Protein AF-A0A931DA90-F1 (afdb_monomer_lite)

Organism: NCBI:txid58110

Foldseek 3Di:
DDPDPFDPWDWDWDPPDDPPQQIKIWTWGADPVGIWIWIDGRVDDPPDDIDIGDPVRVVVVVVCVVVCVPPDDPPPDDDPPPPPPDDPPDDDDDDD

Secondary structure (DSSP, 8-state):
-----PPPP--EE-S---SSS--EEEEEEEETTEEEEEEEETTS-TTS--EEE-HHHHHHHHHHHHTTTTPPPP-PPSPPP-PPP-----------

Radius of gyration: 27.92 Å; chains: 1; bounding box: 31×30×109 Å

InterPro domains:
  IPR007278 Domain of unknown function DUF397 [PF04149] (9-66)

Sequence (96 aa):
MRPDRPTPLRWRRSGYCQTNNGCVEVARSEGPGGPSAALRDGTLPESGAVLSLTPAGWRSFLTAVRAGAFDRPPQAGPPPASSPASSPSGRAATRP

Structure (mmCIF, N/CA/C/O backbone):
data_AF-A0A931DA90-F1
#
_entry.id   AF-A0A931DA90-F1
#
loop_
_atom_site.group_PDB
_atom_site.id
_atom_site.type_symbol
_atom_site.label_atom_id
_atom_site.label_alt_id
_atom_site.label_comp_id
_atom_site.label_asym_id
_atom_site.label_entity_id
_atom_site.label_seq_id
_atom_site.pdbx_PDB_ins_code
_atom_site.Cartn_x
_atom_site.Cartn_y
_atom_site.Cartn_z
_atom_site.occupancy
_atom_site.B_iso_or_equiv
_atom_site.auth_seq_id
_atom_site.auth_comp_id
_atom_site.auth_asym_id
_atom_site.auth_atom_id
_atom_site.pdbx_PDB_model_num
ATOM 1 N N . MET A 1 1 ? -4.724 21.356 24.781 1.00 36.59 1 MET A N 1
ATOM 2 C CA . MET A 1 1 ? -4.750 19.901 24.520 1.00 36.59 1 MET A CA 1
ATOM 3 C C . MET A 1 1 ? -4.475 19.708 23.034 1.00 36.59 1 MET A C 1
ATOM 5 O O . MET A 1 1 ? -5.282 20.165 22.240 1.00 36.59 1 MET A O 1
ATOM 9 N N . ARG A 1 2 ? -3.294 19.212 22.637 1.00 50.16 2 ARG A N 1
ATOM 10 C CA . ARG A 1 2 ? -2.956 19.004 21.214 1.00 50.16 2 ARG A CA 1
ATOM 11 C C . ARG A 1 2 ? -3.341 17.569 20.833 1.00 50.16 2 ARG A C 1
ATOM 13 O O . ARG A 1 2 ? -2.756 16.668 21.432 1.00 50.16 2 ARG A O 1
ATOM 20 N N . PRO A 1 3 ? -4.311 17.342 19.931 1.00 53.06 3 PRO A N 1
ATOM 21 C CA . PRO A 1 3 ? -4.614 15.997 19.474 1.00 53.06 3 PRO A CA 1
ATOM 22 C C . PRO A 1 3 ? -3.521 15.530 18.505 1.00 53.06 3 PRO A C 1
ATOM 24 O O . PRO A 1 3 ? -2.913 16.337 17.804 1.00 53.06 3 PRO A O 1
ATOM 27 N N . ASP A 1 4 ? -3.282 14.224 18.530 1.00 54.50 4 ASP A N 1
ATOM 28 C CA . ASP A 1 4 ? -2.460 13.452 17.602 1.00 54.50 4 ASP A CA 1
ATOM 29 C C . ASP A 1 4 ? -0.978 13.815 17.493 1.00 54.50 4 ASP A C 1
ATOM 31 O O . ASP A 1 4 ? -0.510 14.503 16.587 1.00 54.50 4 ASP A O 1
ATOM 35 N N . ARG A 1 5 ? -0.189 13.209 18.387 1.00 56.69 5 ARG A N 1
ATOM 36 C CA . ARG A 1 5 ? 1.161 12.795 18.006 1.00 56.69 5 ARG A CA 1
ATOM 37 C C . ARG A 1 5 ? 0.993 11.484 17.225 1.00 56.69 5 ARG A C 1
ATOM 39 O O . ARG A 1 5 ? 0.600 10.498 17.853 1.00 56.69 5 ARG A O 1
ATOM 46 N N . PRO A 1 6 ? 1.257 11.444 15.906 1.00 60.97 6 PRO A N 1
ATOM 47 C CA . PRO A 1 6 ? 1.090 10.220 15.143 1.00 60.97 6 PRO A CA 1
ATOM 48 C C . PRO A 1 6 ? 1.984 9.148 15.754 1.00 60.97 6 PRO A C 1
ATOM 50 O O . PRO A 1 6 ? 3.179 9.368 15.976 1.00 60.97 6 PRO A O 1
ATOM 53 N N . THR A 1 7 ? 1.405 7.996 16.080 1.00 66.12 7 THR A N 1
ATOM 54 C CA . THR A 1 7 ? 2.203 6.854 16.519 1.00 66.12 7 THR A CA 1
ATOM 55 C C . THR A 1 7 ? 3.134 6.477 15.363 1.00 66.12 7 THR A C 1
ATOM 57 O O . THR A 1 7 ? 2.662 6.392 14.226 1.00 66.12 7 THR A O 1
ATOM 60 N N . PRO A 1 8 ? 4.445 6.283 15.597 1.00 74.94 8 PRO A N 1
ATOM 61 C CA . PRO A 1 8 ? 5.364 5.959 14.515 1.00 74.94 8 PRO A CA 1
ATOM 62 C C . PRO A 1 8 ? 4.920 4.668 13.820 1.00 74.94 8 PRO A C 1
ATOM 64 O O . PRO A 1 8 ? 4.699 3.638 14.467 1.00 74.94 8 PRO A O 1
ATOM 67 N N . LEU A 1 9 ? 4.765 4.739 12.497 1.00 86.69 9 LEU A N 1
ATOM 68 C CA . LEU A 1 9 ? 4.332 3.611 11.682 1.00 86.69 9 LEU A CA 1
ATOM 69 C C . LEU A 1 9 ? 5.377 2.494 11.738 1.00 86.69 9 LEU A C 1
ATOM 71 O O . LEU A 1 9 ? 6.565 2.708 11.496 1.00 86.69 9 LEU A O 1
ATOM 75 N N . ARG A 1 10 ? 4.925 1.276 12.043 1.00 90.44 10 ARG A N 1
ATOM 76 C CA . ARG A 1 10 ? 5.776 0.081 12.060 1.00 90.44 10 ARG A CA 1
ATOM 77 C C . ARG A 1 10 ? 5.794 -0.550 10.672 1.00 90.44 10 ARG A C 1
ATOM 79 O O . ARG A 1 10 ? 4.956 -1.397 10.362 1.00 90.44 10 ARG A O 1
ATOM 86 N N . TRP A 1 11 ? 6.736 -0.106 9.847 1.00 91.06 11 TRP A N 1
ATOM 87 C CA . TRP A 1 11 ? 6.917 -0.585 8.478 1.00 91.06 11 TRP A CA 1
ATOM 88 C C . TRP A 1 11 ? 7.396 -2.035 8.423 1.00 91.06 11 TRP A C 1
ATOM 90 O O . TRP A 1 11 ? 8.297 -2.450 9.152 1.00 91.06 11 TRP A O 1
ATOM 100 N N . ARG A 1 12 ? 6.795 -2.805 7.518 1.00 91.69 12 ARG A N 1
ATOM 101 C CA . ARG A 1 12 ? 7.201 -4.162 7.155 1.00 91.69 12 ARG A CA 1
ATOM 102 C C . ARG A 1 12 ? 7.557 -4.173 5.679 1.00 91.69 12 ARG A C 1
ATOM 104 O O . ARG A 1 12 ? 6.706 -3.892 4.836 1.00 91.69 12 ARG A O 1
ATOM 111 N N . ARG A 1 13 ? 8.807 -4.508 5.378 1.00 89.19 13 ARG A N 1
ATOM 112 C CA . ARG A 1 13 ? 9.315 -4.605 4.011 1.00 89.19 13 ARG A CA 1
ATOM 113 C C . ARG A 1 13 ? 8.928 -5.934 3.372 1.00 89.19 13 ARG A C 1
ATOM 115 O O . ARG A 1 13 ? 8.966 -6.973 4.029 1.00 89.19 13 ARG A O 1
ATOM 122 N N . SER A 1 14 ? 8.558 -5.895 2.096 1.00 86.62 14 SER A N 1
ATOM 123 C CA . SER A 1 14 ? 8.367 -7.097 1.284 1.00 86.62 14 SER A CA 1
ATOM 124 C C . SER A 1 14 ? 9.698 -7.818 1.060 1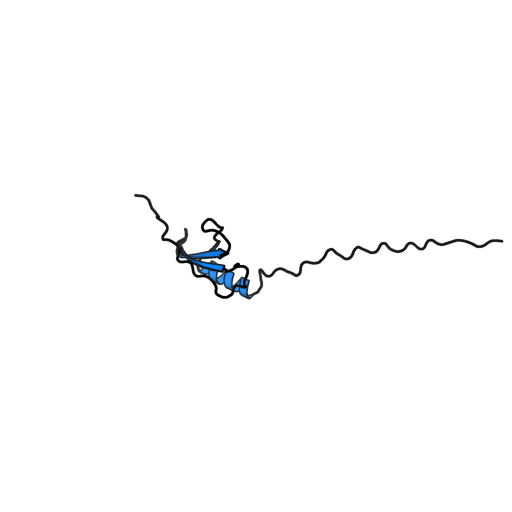.00 86.62 14 SER A C 1
ATOM 126 O O . SER A 1 14 ? 10.706 -7.179 0.775 1.00 86.62 14 SER A O 1
ATOM 128 N N . GLY A 1 15 ? 9.689 -9.150 1.141 1.00 82.94 15 GLY A N 1
ATOM 129 C CA . GLY A 1 15 ? 10.826 -9.986 0.735 1.00 82.94 15 GLY A CA 1
ATOM 130 C C . GLY A 1 15 ? 10.886 -10.255 -0.774 1.00 82.94 15 GLY A C 1
ATOM 131 O O . GLY A 1 15 ? 11.885 -10.767 -1.262 1.00 82.94 15 GLY A O 1
ATOM 132 N N . TYR A 1 16 ? 9.831 -9.910 -1.520 1.00 77.38 16 TYR A N 1
ATOM 133 C CA . TYR A 1 16 ? 9.739 -10.109 -2.968 1.00 77.38 16 TYR A CA 1
ATOM 134 C C . TYR A 1 16 ? 10.144 -8.835 -3.717 1.00 77.38 16 TYR A C 1
ATOM 136 O O . TYR A 1 16 ? 9.318 -8.188 -4.357 1.00 77.38 16 TYR A O 1
ATOM 144 N N . CYS A 1 17 ? 11.413 -8.449 -3.607 1.00 74.50 17 CYS A N 1
ATOM 145 C CA . CYS A 1 17 ? 11.997 -7.356 -4.379 1.00 74.50 17 CYS A CA 1
ATOM 146 C C . CYS A 1 17 ? 13.378 -7.758 -4.893 1.00 74.50 17 CYS A C 1
ATOM 148 O O . CYS A 1 17 ? 14.178 -8.329 -4.156 1.00 74.50 17 CYS A O 1
ATOM 150 N N . GLN A 1 18 ? 13.640 -7.499 -6.176 1.00 70.00 18 GLN A N 1
ATOM 151 C CA . GLN A 1 18 ? 14.962 -7.730 -6.760 1.00 70.00 18 GLN A CA 1
ATOM 152 C C . GLN A 1 18 ? 15.956 -6.646 -6.333 1.00 70.00 18 GLN A C 1
ATOM 154 O O . GLN A 1 18 ? 15.572 -5.630 -5.757 1.00 70.00 18 GLN A O 1
ATOM 159 N N . THR A 1 19 ? 17.231 -6.860 -6.657 1.00 62.59 19 THR A N 1
ATOM 160 C CA . THR A 1 19 ? 18.434 -6.135 -6.202 1.00 62.59 19 THR A CA 1
ATOM 161 C C . THR A 1 19 ? 18.395 -4.595 -6.269 1.00 62.59 19 THR A C 1
ATOM 163 O O . THR A 1 19 ? 19.217 -3.946 -5.636 1.00 62.59 19 THR A O 1
ATOM 166 N N . ASN A 1 20 ? 17.439 -3.976 -6.967 1.00 66.44 20 ASN A N 1
ATOM 167 C CA . ASN A 1 20 ? 17.347 -2.519 -7.149 1.00 66.44 20 ASN A CA 1
ATOM 168 C C . ASN A 1 20 ? 16.540 -1.772 -6.067 1.00 66.44 20 ASN A C 1
ATOM 170 O O . ASN A 1 20 ? 15.998 -0.705 -6.338 1.00 66.44 20 ASN A O 1
ATOM 174 N N . ASN A 1 21 ? 16.431 -2.306 -4.848 1.00 64.38 21 ASN A N 1
ATOM 175 C CA . ASN A 1 21 ? 15.806 -1.646 -3.688 1.00 64.38 21 ASN A CA 1
ATOM 176 C C . ASN A 1 21 ? 14.331 -1.205 -3.836 1.00 64.38 21 ASN A C 1
ATOM 178 O O . ASN A 1 21 ? 13.798 -0.617 -2.899 1.00 64.38 21 ASN A O 1
ATOM 182 N N . GLY A 1 22 ? 13.641 -1.539 -4.933 1.00 75.62 22 GLY A N 1
ATOM 183 C CA . GLY A 1 22 ? 12.218 -1.244 -5.198 1.00 75.62 22 GLY A CA 1
ATOM 184 C C . GLY A 1 22 ? 11.231 -2.052 -4.349 1.00 75.62 22 GLY A C 1
ATOM 185 O O . GLY A 1 22 ? 10.212 -2.529 -4.845 1.00 75.62 22 GLY A O 1
ATOM 186 N N . CYS A 1 23 ? 11.565 -2.311 -3.087 1.00 88.06 23 CYS A N 1
ATOM 187 C CA . CYS A 1 23 ? 10.741 -3.105 -2.189 1.00 88.06 23 CYS A CA 1
ATOM 188 C C . CYS A 1 23 ? 9.537 -2.297 -1.728 1.00 88.06 23 CYS A C 1
ATOM 190 O O . CYS A 1 23 ? 9.694 -1.201 -1.212 1.00 88.06 23 CYS A O 1
ATOM 192 N N . VAL A 1 24 ? 8.338 -2.866 -1.805 1.00 90.88 24 VAL A N 1
ATOM 193 C CA . VAL A 1 24 ? 7.167 -2.254 -1.167 1.00 90.88 24 VAL A CA 1
ATOM 194 C C . VAL A 1 24 ? 7.256 -2.432 0.348 1.00 90.88 24 VAL A C 1
ATOM 196 O O . VAL A 1 24 ? 7.564 -3.522 0.842 1.00 90.88 24 VAL A O 1
ATOM 199 N N . GLU A 1 25 ? 6.951 -1.373 1.090 1.00 92.56 25 GLU A N 1
ATOM 200 C CA . GLU A 1 25 ? 6.827 -1.390 2.544 1.00 92.56 25 GLU A CA 1
ATOM 201 C C . GLU A 1 25 ? 5.389 -1.072 2.950 1.00 92.56 25 GLU A C 1
ATOM 203 O O . GLU A 1 25 ? 4.743 -0.192 2.379 1.00 92.56 25 GLU A O 1
ATOM 208 N N . VAL A 1 26 ? 4.881 -1.803 3.945 1.00 93.81 26 VAL A N 1
ATOM 209 C CA . VAL A 1 26 ? 3.502 -1.670 4.425 1.00 93.81 26 VAL A CA 1
ATOM 210 C C . VAL A 1 26 ? 3.451 -1.481 5.935 1.00 93.81 26 VAL A C 1
ATOM 212 O O . VAL A 1 26 ? 4.218 -2.101 6.672 1.00 93.81 26 VAL A O 1
ATOM 215 N N . ALA A 1 27 ? 2.526 -0.657 6.413 1.00 93.56 27 ALA A N 1
ATOM 216 C CA . ALA A 1 27 ? 2.271 -0.461 7.836 1.00 93.56 27 ALA A CA 1
ATOM 217 C C . ALA A 1 27 ? 0.768 -0.375 8.112 1.00 93.56 27 ALA A C 1
ATOM 219 O O . ALA A 1 27 ? -0.020 0.038 7.261 1.00 93.56 27 ALA A O 1
ATOM 220 N N . ARG A 1 28 ? 0.366 -0.749 9.329 1.00 92.94 28 ARG A N 1
ATOM 221 C CA . ARG A 1 28 ? -0.969 -0.411 9.841 1.00 92.94 28 ARG A CA 1
ATOM 222 C C . ARG A 1 28 ? -0.923 1.034 10.330 1.00 92.94 28 ARG A C 1
ATOM 224 O O . ARG A 1 28 ? 0.026 1.401 11.022 1.00 92.94 28 ARG A O 1
ATOM 231 N N . SER A 1 29 ? -1.923 1.820 9.967 1.00 90.75 29 SER A N 1
ATOM 232 C CA . SER A 1 29 ? -2.058 3.232 10.314 1.00 90.75 29 SER A CA 1
ATOM 233 C C . SER A 1 29 ? -3.481 3.536 10.783 1.00 90.75 29 SER A C 1
ATOM 235 O O . SER A 1 29 ? -4.380 2.708 10.642 1.00 90.75 29 SER A O 1
ATOM 237 N N . GLU A 1 30 ? -3.684 4.729 11.329 1.00 88.56 30 GLU A N 1
ATOM 238 C CA . GLU A 1 30 ? -5.008 5.304 11.567 1.00 88.56 30 GLU A CA 1
ATOM 239 C C . GLU A 1 30 ? -5.200 6.473 10.600 1.00 88.56 30 GLU A C 1
ATOM 241 O O . GLU A 1 30 ? -4.295 7.288 10.408 1.00 88.56 30 GLU A O 1
ATOM 246 N N . GLY A 1 31 ? -6.352 6.512 9.938 1.00 82.06 31 GLY A N 1
ATOM 247 C CA . GLY A 1 31 ? -6.740 7.576 9.018 1.00 82.06 31 GLY A CA 1
ATOM 248 C C . GLY A 1 31 ? -8.002 8.301 9.494 1.00 82.06 31 GLY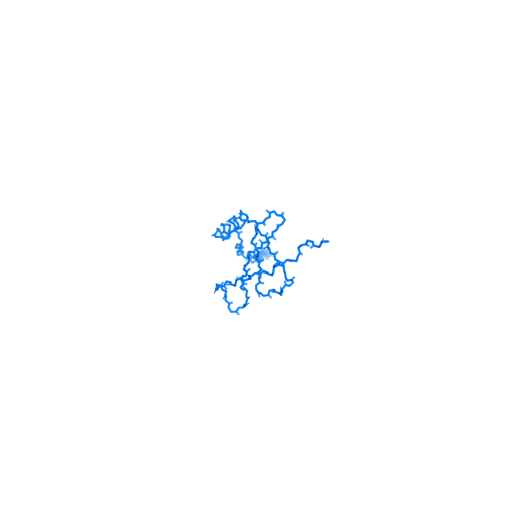 A C 1
ATOM 249 O O . GLY A 1 31 ? -8.601 7.912 10.495 1.00 82.06 31 GLY A O 1
ATOM 250 N N . PRO A 1 32 ? -8.476 9.317 8.750 1.00 78.56 32 PRO A N 1
ATOM 251 C CA . PRO A 1 32 ? -9.656 10.104 9.131 1.00 78.56 32 PRO A CA 1
ATOM 252 C C . PRO A 1 32 ? -10.941 9.282 9.327 1.00 78.56 32 PRO A C 1
ATOM 254 O O . PRO A 1 32 ? -11.855 9.721 10.015 1.00 78.56 32 PRO A O 1
ATOM 257 N N . GLY A 1 33 ? -11.018 8.097 8.712 1.00 83.12 33 GLY A N 1
ATOM 258 C CA . GLY A 1 33 ? -12.143 7.164 8.813 1.00 83.12 33 GLY A CA 1
ATOM 259 C C . GLY A 1 33 ? -11.855 5.910 9.646 1.00 83.12 33 GLY A C 1
ATOM 260 O O . GLY A 1 33 ? -12.592 4.934 9.515 1.00 83.12 33 GLY A O 1
ATOM 261 N N . GLY A 1 34 ? -10.781 5.902 10.445 1.00 87.81 34 GLY A N 1
ATOM 262 C CA . GLY A 1 34 ? -10.360 4.764 11.267 1.00 87.81 34 GLY A CA 1
ATOM 263 C C . GLY A 1 34 ? -9.210 3.942 10.659 1.00 87.81 34 GLY A C 1
ATOM 264 O O . GLY A 1 34 ? -8.402 4.480 9.885 1.00 87.81 34 GLY A O 1
ATOM 265 N N . PRO A 1 35 ? -9.130 2.631 10.970 1.00 91.06 35 PRO A N 1
ATOM 266 C CA . PRO A 1 35 ? -7.968 1.810 10.655 1.00 91.06 35 PRO A CA 1
ATOM 267 C C . PRO A 1 35 ? -7.651 1.810 9.166 1.00 91.06 35 PRO A C 1
ATOM 269 O O . PRO A 1 35 ? -8.527 1.597 8.332 1.00 91.06 35 PRO A O 1
ATOM 272 N N . SER A 1 36 ? -6.386 2.008 8.827 1.00 93.25 36 SER A N 1
ATOM 273 C CA . SER A 1 36 ? -5.913 2.121 7.453 1.00 93.25 36 SER A CA 1
ATOM 274 C C . SER A 1 36 ? -4.636 1.304 7.231 1.00 93.25 36 SER A C 1
ATOM 276 O O . SER A 1 36 ? -3.951 0.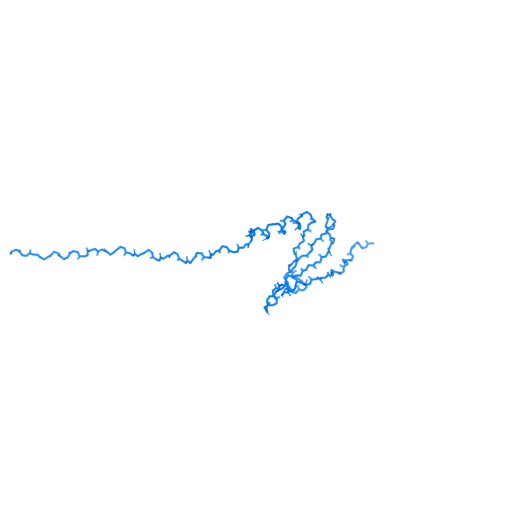875 8.164 1.00 93.25 36 SER A O 1
ATOM 278 N N . ALA A 1 37 ? -4.342 1.032 5.966 1.00 93.81 37 ALA A N 1
ATOM 279 C CA . ALA A 1 37 ? -3.100 0.433 5.510 1.00 93.81 37 ALA A CA 1
ATOM 280 C C . ALA A 1 37 ? -2.302 1.490 4.749 1.00 93.81 37 ALA A C 1
ATOM 282 O O . ALA A 1 37 ? -2.782 2.029 3.753 1.00 93.81 37 ALA A O 1
ATOM 283 N N . ALA A 1 38 ? -1.091 1.764 5.218 1.00 93.44 38 ALA A N 1
ATOM 284 C CA . ALA A 1 38 ? -0.138 2.636 4.554 1.00 93.44 38 ALA A CA 1
ATOM 285 C C . ALA A 1 38 ? 0.809 1.800 3.683 1.00 93.44 38 ALA A C 1
ATOM 287 O O . ALA A 1 38 ? 1.330 0.782 4.144 1.00 93.44 38 ALA A O 1
ATOM 288 N N . LEU A 1 39 ? 1.046 2.242 2.450 1.00 93.31 39 LEU A N 1
ATOM 289 C CA . LEU A 1 39 ? 1.994 1.658 1.505 1.00 93.31 39 LEU A CA 1
ATOM 290 C C . LEU A 1 39 ? 2.976 2.720 1.033 1.00 93.31 39 LEU A C 1
ATOM 292 O O . LEU A 1 39 ? 2.575 3.850 0.750 1.00 93.31 39 LEU A O 1
ATOM 296 N N . ARG A 1 40 ? 4.232 2.326 0.853 1.00 92.06 40 ARG A N 1
ATOM 297 C CA . ARG A 1 40 ? 5.233 3.137 0.158 1.00 92.06 40 ARG A CA 1
ATOM 298 C C . ARG A 1 40 ? 6.207 2.270 -0.628 1.00 92.06 40 ARG A C 1
ATOM 300 O O . ARG A 1 40 ? 6.336 1.072 -0.368 1.00 92.06 40 ARG A O 1
ATOM 307 N N . ASP A 1 41 ? 6.912 2.905 -1.552 1.00 88.94 41 ASP A N 1
ATOM 308 C CA . ASP A 1 41 ? 8.110 2.344 -2.169 1.00 88.94 41 ASP A CA 1
ATOM 309 C C . ASP A 1 41 ? 9.299 2.544 -1.211 1.00 88.94 41 ASP A C 1
ATOM 311 O O . ASP A 1 41 ? 9.525 3.643 -0.707 1.00 88.94 41 ASP A O 1
ATOM 315 N N . GLY A 1 42 ? 10.028 1.471 -0.918 1.00 85.62 42 GLY A N 1
ATOM 316 C CA . GLY A 1 42 ? 11.158 1.436 0.009 1.00 85.62 42 GLY A CA 1
ATOM 317 C C . GLY A 1 42 ? 12.417 2.138 -0.502 1.00 85.62 42 GLY A C 1
ATOM 318 O O . GLY A 1 42 ? 13.364 2.301 0.265 1.00 85.62 42 GLY A O 1
ATOM 319 N N . THR A 1 43 ? 12.435 2.575 -1.763 1.00 84.00 43 THR A N 1
ATOM 320 C CA . THR A 1 43 ? 13.437 3.517 -2.284 1.00 84.00 43 THR A CA 1
ATOM 321 C C . THR A 1 43 ? 13.150 4.959 -1.878 1.00 84.00 43 THR A C 1
ATOM 323 O O . THR A 1 43 ? 14.056 5.793 -1.923 1.00 84.00 43 THR A O 1
ATOM 326 N N . LEU A 1 44 ? 11.913 5.274 -1.479 1.00 82.38 44 LEU A N 1
ATOM 327 C CA . LEU A 1 44 ? 11.540 6.629 -1.101 1.00 82.38 44 LEU A CA 1
ATOM 328 C C . LEU A 1 44 ? 12.001 6.953 0.330 1.00 82.38 44 LEU A C 1
ATOM 330 O O . LEU A 1 44 ? 11.951 6.094 1.216 1.00 82.38 44 LEU A O 1
ATOM 334 N N . PRO A 1 45 ? 12.415 8.208 0.587 1.00 81.50 45 PRO A N 1
ATOM 335 C CA . PRO A 1 45 ? 12.736 8.664 1.936 1.00 81.50 45 PRO A CA 1
ATOM 336 C C . PRO A 1 45 ? 11.493 8.647 2.839 1.00 81.50 45 PRO A C 1
ATOM 338 O O . PRO A 1 45 ? 10.365 8.478 2.381 1.00 81.50 45 PRO A O 1
ATOM 341 N N . GLU A 1 46 ? 11.672 8.878 4.141 1.00 79.94 46 GLU A N 1
ATOM 342 C CA . GLU A 1 46 ? 10.551 8.913 5.097 1.00 79.94 46 GLU A CA 1
ATOM 343 C C . GLU A 1 46 ? 9.482 9.962 4.768 1.00 79.94 46 GLU A C 1
ATOM 345 O O . GLU A 1 46 ? 8.308 9.741 5.048 1.00 79.94 46 GLU A O 1
ATOM 350 N N . SER A 1 47 ? 9.878 11.064 4.129 1.00 80.69 47 SER A N 1
ATOM 351 C CA . SER A 1 47 ? 8.991 12.111 3.612 1.00 80.69 47 SER A CA 1
ATOM 352 C C . SER A 1 47 ? 8.367 11.787 2.249 1.00 80.69 47 SER A C 1
ATOM 354 O O . SER A 1 47 ? 7.670 12.624 1.676 1.00 80.69 47 SER A O 1
ATOM 356 N N . GLY A 1 48 ? 8.647 10.605 1.700 1.00 84.06 48 GLY A N 1
ATOM 357 C CA . GLY A 1 48 ? 8.126 10.146 0.422 1.00 84.06 48 GLY A CA 1
ATOM 358 C C . GLY A 1 48 ? 6.612 9.947 0.425 1.00 84.06 48 GLY A C 1
ATOM 359 O O . GLY A 1 48 ? 5.955 9.919 1.467 1.00 84.06 48 GLY A O 1
ATOM 360 N N . ALA A 1 49 ? 6.047 9.789 -0.771 1.00 88.56 49 ALA A N 1
ATOM 361 C CA . ALA A 1 49 ? 4.617 9.575 -0.930 1.00 88.56 49 ALA A CA 1
ATOM 362 C C . ALA A 1 49 ? 4.168 8.261 -0.265 1.00 88.56 49 ALA A C 1
ATOM 364 O O . ALA A 1 49 ? 4.750 7.199 -0.493 1.00 88.56 49 A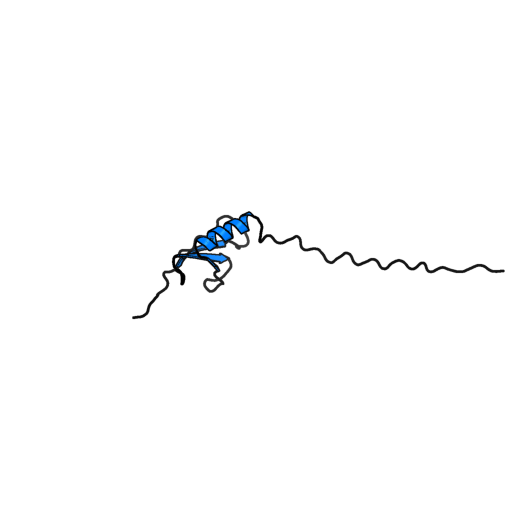LA A O 1
ATOM 365 N N . VAL A 1 50 ? 3.096 8.347 0.526 1.00 91.62 50 VAL A N 1
ATOM 366 C CA . VAL A 1 50 ? 2.451 7.207 1.180 1.00 91.62 50 VAL A CA 1
ATOM 367 C C . VAL A 1 50 ? 1.025 7.091 0.664 1.00 91.62 50 VAL A C 1
ATOM 369 O O . VAL A 1 50 ? 0.229 8.021 0.790 1.00 91.62 50 VAL A O 1
ATOM 372 N N . LEU A 1 51 ? 0.684 5.930 0.113 1.00 92.44 51 LEU A N 1
ATOM 373 C CA . LEU A 1 51 ? -0.691 5.593 -0.224 1.00 92.44 51 LEU A CA 1
ATOM 374 C C . LEU A 1 51 ? -1.382 5.049 1.030 1.00 92.44 51 LEU A C 1
ATOM 376 O O . LEU A 1 51 ? -0.901 4.087 1.621 1.00 92.44 51 LEU A O 1
ATOM 380 N N . SER A 1 52 ? -2.505 5.643 1.433 1.00 93.50 52 SER A N 1
ATOM 381 C CA . SER A 1 52 ? -3.306 5.173 2.570 1.00 93.50 52 SER A CA 1
ATOM 382 C C . SER A 1 52 ? -4.642 4.623 2.084 1.00 93.50 52 SER A C 1
ATOM 384 O O . SER A 1 52 ? -5.376 5.306 1.371 1.00 93.50 52 SER A O 1
ATOM 386 N N . LEU A 1 53 ? -4.957 3.384 2.455 1.00 94.44 53 LEU A N 1
ATOM 387 C CA . LEU A 1 53 ? -6.171 2.684 2.045 1.00 94.44 53 LEU A CA 1
ATOM 388 C C . LEU A 1 53 ? -6.968 2.230 3.266 1.00 94.44 53 LEU A C 1
ATOM 390 O O . LEU A 1 53 ? -6.410 1.691 4.219 1.00 94.44 53 LEU A O 1
ATOM 394 N N . THR A 1 54 ? -8.292 2.359 3.207 1.00 94.88 54 THR A N 1
ATOM 395 C CA . THR A 1 54 ? -9.186 1.728 4.191 1.00 94.88 54 THR A CA 1
ATOM 396 C C . THR A 1 54 ? -9.096 0.197 4.099 1.00 94.88 54 THR A C 1
ATOM 398 O O . THR A 1 54 ? -8.616 -0.336 3.094 1.00 94.88 54 THR A O 1
ATOM 401 N N . PRO A 1 55 ? -9.620 -0.576 5.068 1.00 94.56 55 PRO A N 1
ATOM 402 C CA . PRO A 1 55 ? -9.537 -2.035 5.021 1.00 94.56 55 PRO A CA 1
ATOM 403 C C . PRO A 1 55 ? -10.334 -2.632 3.851 1.00 94.56 55 PRO A C 1
ATOM 405 O O . PRO A 1 55 ? -10.012 -3.710 3.351 1.00 94.56 55 PRO A O 1
ATOM 408 N N . ALA A 1 56 ? -11.394 -1.950 3.405 1.00 95.12 56 ALA A N 1
ATOM 409 C CA . ALA A 1 56 ? -12.111 -2.299 2.181 1.00 95.12 56 ALA A CA 1
ATOM 410 C C . ALA A 1 56 ? -11.280 -1.955 0.936 1.00 95.12 56 ALA A C 1
ATOM 412 O O . ALA A 1 56 ? -11.083 -2.823 0.088 1.00 95.12 56 ALA A O 1
ATOM 413 N N . GLY A 1 57 ? -10.715 -0.744 0.877 1.00 95.56 57 GLY A N 1
ATOM 414 C CA . GLY A 1 57 ? -9.846 -0.314 -0.220 1.00 95.56 57 GLY A CA 1
ATOM 415 C C . GLY A 1 57 ? -8.625 -1.216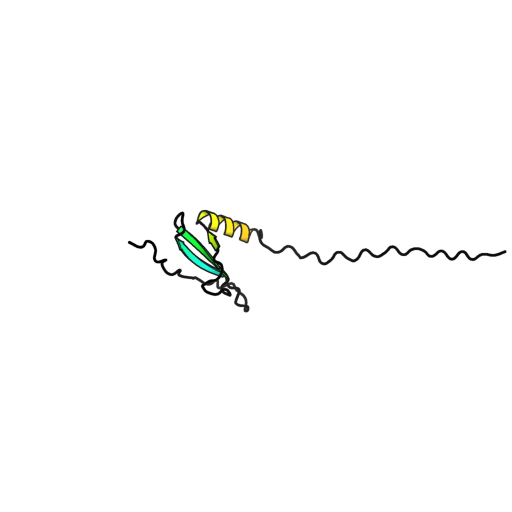 -0.401 1.00 95.56 57 GLY A C 1
ATOM 416 O O . GLY A 1 57 ? -8.312 -1.597 -1.522 1.00 95.56 57 GLY A O 1
ATOM 417 N N . TRP A 1 58 ? -7.996 -1.649 0.693 1.00 95.44 58 TRP A N 1
ATOM 418 C CA . TRP A 1 58 ? -6.880 -2.596 0.688 1.00 95.44 58 TRP A CA 1
ATOM 419 C C . TRP A 1 58 ? -7.247 -3.931 0.023 1.00 95.44 58 TRP A C 1
ATOM 421 O O . TRP A 1 58 ? -6.512 -4.431 -0.827 1.00 95.44 58 TRP A O 1
ATOM 431 N N . ARG A 1 59 ? -8.410 -4.503 0.363 1.00 96.88 59 ARG A N 1
ATOM 432 C CA . ARG A 1 59 ? -8.889 -5.761 -0.236 1.00 96.88 59 ARG A CA 1
ATOM 433 C C . ARG A 1 59 ? -9.171 -5.609 -1.730 1.00 96.88 59 ARG A C 1
ATOM 435 O O . ARG A 1 59 ? -8.756 -6.465 -2.514 1.00 96.88 59 ARG A O 1
ATOM 442 N N . SER A 1 60 ? -9.834 -4.522 -2.122 1.00 97.44 60 SER A N 1
ATOM 443 C CA . SER A 1 60 ? -10.108 -4.224 -3.532 1.00 97.44 60 SER A CA 1
ATOM 444 C C . SER A 1 60 ? -8.818 -4.006 -4.319 1.00 97.44 60 SER A C 1
ATOM 446 O O . SER A 1 60 ? -8.650 -4.579 -5.392 1.00 97.44 60 SER A O 1
ATOM 448 N N . PHE A 1 61 ? -7.870 -3.258 -3.752 1.00 95.62 61 PHE A N 1
ATOM 449 C CA . PHE A 1 61 ? -6.561 -3.015 -4.346 1.00 95.62 61 PHE A CA 1
ATOM 450 C C . PHE A 1 61 ? -5.801 -4.322 -4.593 1.00 95.62 61 PHE A C 1
ATOM 452 O O . PHE A 1 61 ? -5.389 -4.582 -5.719 1.00 95.62 61 PHE A O 1
ATOM 459 N N . LEU A 1 62 ? -5.683 -5.194 -3.584 1.00 95.38 62 LEU A N 1
ATOM 460 C CA . LEU A 1 62 ? -5.014 -6.489 -3.748 1.00 95.38 62 LEU A CA 1
ATOM 461 C C . LEU A 1 62 ? -5.698 -7.385 -4.786 1.00 95.38 62 LEU A C 1
ATOM 463 O O . LEU A 1 62 ? -5.023 -8.136 -5.486 1.00 95.38 62 LEU A O 1
ATOM 467 N N . THR A 1 63 ? -7.025 -7.318 -4.885 1.00 97.75 63 THR A N 1
ATOM 468 C CA . THR A 1 63 ? -7.782 -8.058 -5.903 1.00 97.75 63 THR A CA 1
ATOM 469 C C . THR A 1 63 ? -7.434 -7.557 -7.304 1.00 97.75 63 THR A C 1
ATOM 471 O O . THR A 1 63 ? -7.116 -8.364 -8.172 1.00 97.75 63 THR A O 1
ATOM 474 N N . ALA A 1 64 ? -7.408 -6.238 -7.507 1.00 96.12 64 ALA A N 1
ATOM 475 C CA . ALA A 1 64 ? -7.042 -5.624 -8.781 1.00 96.12 64 ALA A CA 1
ATOM 476 C C . ALA A 1 64 ? -5.578 -5.898 -9.170 1.00 96.12 64 ALA A C 1
ATOM 478 O O . ALA A 1 64 ? -5.306 -6.244 -10.316 1.00 96.12 64 ALA A O 1
ATOM 479 N N . VAL A 1 65 ? -4.645 -5.825 -8.212 1.00 93.75 65 VAL A N 1
ATOM 480 C CA . VAL A 1 65 ? -3.229 -6.176 -8.431 1.00 93.75 65 VAL A CA 1
ATOM 481 C C . VAL A 1 65 ? -3.093 -7.625 -8.894 1.00 93.75 65 VAL A C 1
ATOM 483 O O . VAL A 1 65 ? -2.422 -7.889 -9.883 1.00 93.75 65 VAL A O 1
ATOM 486 N N . ARG A 1 66 ? -3.760 -8.573 -8.224 1.00 93.94 66 ARG A N 1
ATOM 487 C CA . ARG A 1 66 ? -3.727 -9.993 -8.624 1.00 93.94 66 ARG A CA 1
ATOM 488 C C . ARG A 1 66 ? -4.350 -10.242 -9.995 1.00 93.94 66 ARG A C 1
ATOM 490 O O . ARG A 1 66 ? -3.970 -11.200 -10.654 1.00 93.94 66 ARG A O 1
ATOM 497 N N . ALA A 1 67 ? -5.299 -9.405 -10.402 1.00 96.06 67 ALA A N 1
ATOM 498 C CA . ALA A 1 67 ? -5.907 -9.455 -11.725 1.00 96.06 67 ALA A CA 1
ATOM 499 C C . ALA A 1 67 ? -5.040 -8.802 -12.820 1.00 96.06 67 ALA A C 1
ATOM 501 O O . ALA A 1 67 ? -5.470 -8.759 -13.968 1.00 96.06 67 ALA A O 1
ATOM 502 N N . GLY A 1 68 ? -3.859 -8.266 -12.483 1.00 93.56 68 GLY A N 1
ATOM 503 C CA . GLY A 1 68 ? -2.978 -7.585 -13.436 1.00 93.56 68 GLY A CA 1
ATOM 504 C C . GLY A 1 68 ? -3.506 -6.226 -13.901 1.00 93.56 68 GLY A C 1
ATOM 505 O O . GLY A 1 68 ? -3.063 -5.696 -14.914 1.00 93.56 68 GLY A O 1
ATOM 506 N N . ALA A 1 69 ? -4.452 -5.622 -13.169 1.00 94.06 69 ALA A N 1
ATOM 507 C CA . ALA A 1 69 ? -5.112 -4.380 -13.587 1.00 94.06 69 ALA A CA 1
ATOM 508 C C . ALA A 1 69 ? -4.157 -3.177 -13.717 1.00 94.06 69 ALA A C 1
ATOM 510 O O . ALA A 1 69 ? -4.509 -2.174 -14.334 1.00 94.06 69 ALA A O 1
ATOM 511 N N . PHE A 1 70 ? -2.968 -3.268 -13.116 1.00 89.38 70 PHE A N 1
ATOM 512 C CA . PHE A 1 70 ? -1.938 -2.228 -13.133 1.00 89.38 70 PHE A CA 1
ATOM 513 C C . PHE A 1 70 ? -0.686 -2.638 -13.914 1.00 89.38 70 PHE A C 1
ATOM 515 O O . PHE A 1 70 ? 0.311 -1.914 -13.885 1.00 89.38 70 PHE A O 1
ATOM 522 N N . ASP A 1 71 ? -0.710 -3.785 -14.593 1.00 89.38 71 ASP A N 1
ATOM 523 C CA . ASP A 1 71 ? 0.428 -4.223 -15.387 1.00 89.38 71 ASP A CA 1
ATOM 524 C C . ASP A 1 71 ? 0.586 -3.309 -16.601 1.00 89.38 71 ASP A C 1
ATOM 526 O O . ASP A 1 71 ? -0.382 -2.905 -17.253 1.00 89.38 71 ASP A O 1
ATOM 530 N N . ARG A 1 72 ? 1.835 -2.945 -16.904 1.00 81.69 72 ARG A N 1
ATOM 531 C CA . ARG A 1 72 ? 2.118 -2.087 -18.051 1.00 81.69 72 ARG A CA 1
ATOM 532 C C . ARG A 1 72 ? 1.754 -2.860 -19.323 1.00 81.69 72 ARG A C 1
ATOM 534 O O . ARG A 1 72 ? 2.351 -3.915 -19.552 1.00 81.69 72 ARG A O 1
ATOM 541 N N . PRO A 1 73 ? 0.853 -2.351 -20.183 1.00 74.94 73 PRO A N 1
ATOM 542 C CA . PRO A 1 73 ? 0.678 -2.949 -21.495 1.00 74.94 73 PRO A CA 1
ATOM 543 C C . PRO A 1 73 ? 2.012 -2.875 -22.251 1.00 74.94 73 PRO A C 1
ATOM 545 O O . PRO A 1 73 ? 2.789 -1.934 -22.027 1.00 74.94 73 PRO A O 1
ATOM 548 N N . PRO A 1 74 ? 2.310 -3.842 -23.137 1.00 67.31 74 PRO A N 1
ATOM 549 C CA . PRO A 1 74 ? 3.486 -3.751 -23.984 1.00 67.31 74 PRO A CA 1
ATOM 550 C C . PRO A 1 74 ? 3.435 -2.406 -24.699 1.00 67.31 74 PRO A C 1
ATOM 552 O O . PRO A 1 74 ? 2.436 -2.057 -25.330 1.00 67.31 74 PRO A O 1
ATOM 555 N N . GLN A 1 75 ? 4.487 -1.613 -24.523 1.00 62.28 75 GLN A N 1
ATOM 556 C CA . GLN A 1 75 ? 4.559 -0.315 -25.168 1.00 62.28 75 GLN A CA 1
ATOM 557 C C . GLN A 1 75 ? 4.604 -0.597 -26.661 1.00 62.28 75 GLN A C 1
ATOM 559 O O . GLN A 1 75 ? 5.570 -1.197 -27.137 1.00 62.28 75 GLN A O 1
ATOM 564 N N . ALA A 1 76 ? 3.538 -0.240 -27.379 1.00 64.88 76 ALA A N 1
ATOM 565 C CA . ALA A 1 76 ? 3.570 -0.267 -28.825 1.00 64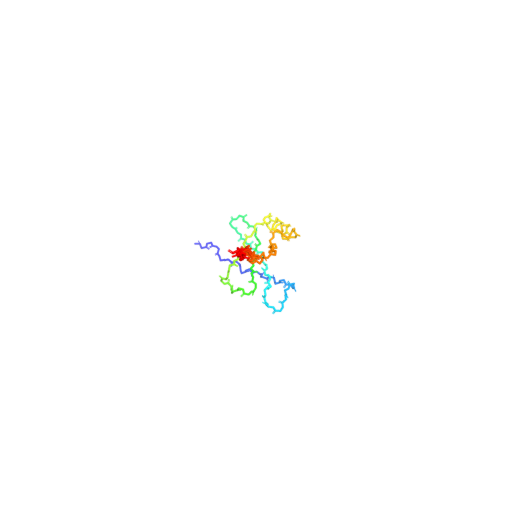.88 76 ALA A CA 1
ATOM 566 C C . ALA A 1 76 ? 4.776 0.585 -29.228 1.00 64.88 76 ALA A C 1
ATOM 568 O O . ALA A 1 76 ? 4.841 1.771 -28.893 1.00 64.88 76 ALA A O 1
ATOM 569 N N . GLY A 1 77 ? 5.769 -0.041 -29.864 1.00 62.66 77 GLY A N 1
ATOM 570 C CA . GLY A 1 77 ? 6.845 0.704 -30.501 1.00 62.66 77 GLY A CA 1
ATOM 571 C C . GLY A 1 77 ? 6.248 1.747 -31.451 1.00 62.66 77 GLY A C 1
ATOM 572 O O . GLY A 1 77 ? 5.065 1.643 -31.803 1.00 62.66 77 GLY A O 1
ATOM 573 N N . PRO A 1 78 ? 7.028 2.759 -31.870 1.00 71.38 78 PRO A N 1
ATOM 574 C CA . PRO A 1 78 ? 6.551 3.682 -32.893 1.00 71.38 78 PRO A CA 1
ATOM 575 C C . PRO A 1 78 ? 5.969 2.858 -34.054 1.00 71.38 78 PRO A C 1
ATOM 577 O O . PRO A 1 78 ? 6.573 1.838 -34.412 1.00 71.38 78 PRO A O 1
ATOM 580 N N . PRO A 1 79 ? 4.787 3.225 -34.592 1.00 67.31 79 PRO A N 1
ATOM 581 C CA . PRO A 1 79 ? 4.217 2.492 -35.716 1.00 67.31 79 PRO A CA 1
ATOM 582 C C . PRO A 1 79 ? 5.298 2.375 -36.798 1.00 67.31 79 PRO A C 1
ATOM 584 O O . PRO A 1 79 ? 6.049 3.343 -36.980 1.00 67.31 79 PRO A O 1
ATOM 587 N N . PRO A 1 80 ? 5.441 1.219 -37.478 1.00 66.38 80 PRO A N 1
ATOM 588 C CA . PRO A 1 80 ? 6.412 1.113 -38.558 1.00 66.38 80 PRO A CA 1
ATOM 589 C C . PRO A 1 80 ? 6.151 2.276 -39.510 1.00 66.38 80 PRO A C 1
ATOM 591 O O . PRO A 1 80 ? 5.000 2.506 -39.887 1.00 66.38 80 PRO A O 1
ATOM 594 N N . ALA A 1 81 ? 7.196 3.053 -39.814 1.00 66.25 81 ALA A N 1
ATOM 595 C CA . ALA A 1 81 ? 7.074 4.192 -40.708 1.00 66.25 81 ALA A CA 1
ATOM 596 C C . ALA A 1 81 ? 6.369 3.703 -41.973 1.00 66.25 81 ALA A C 1
ATOM 598 O O . ALA A 1 81 ? 6.870 2.792 -42.639 1.00 66.25 81 ALA A O 1
ATOM 599 N N . SER A 1 82 ? 5.180 4.249 -42.246 1.00 57.78 82 SER A N 1
ATOM 600 C CA . SER A 1 82 ? 4.432 3.957 -43.460 1.00 57.78 82 SER A CA 1
ATOM 601 C C . SER A 1 82 ? 5.398 4.123 -44.621 1.00 57.78 82 SER A C 1
ATOM 603 O O . SER A 1 82 ? 5.873 5.229 -44.881 1.00 57.78 82 SER A O 1
ATOM 605 N N . SER A 1 83 ? 5.761 3.008 -45.255 1.00 60.91 83 SER A N 1
ATOM 606 C CA . SER A 1 83 ? 6.634 3.032 -46.422 1.00 60.91 83 SER A CA 1
ATOM 607 C C . SER A 1 83 ? 5.991 3.973 -47.438 1.00 60.91 83 SER A C 1
ATOM 609 O O . SER A 1 83 ? 4.814 3.770 -47.756 1.00 60.91 83 SER A O 1
ATOM 611 N N . PRO A 1 84 ? 6.681 5.016 -47.931 1.00 57.69 84 PRO A N 1
ATOM 612 C CA . PRO A 1 84 ? 6.122 5.791 -49.018 1.00 57.69 84 PRO A CA 1
ATOM 613 C C . PRO A 1 84 ? 5.978 4.839 -50.205 1.00 57.69 84 PRO A C 1
ATOM 615 O O . PRO A 1 84 ? 6.937 4.172 -50.604 1.00 57.69 84 PRO A O 1
ATOM 618 N N . ALA A 1 85 ? 4.752 4.728 -50.715 1.00 57.69 85 ALA A N 1
ATOM 619 C CA . ALA A 1 85 ? 4.456 3.993 -51.929 1.00 57.69 85 ALA A CA 1
ATOM 620 C C . ALA A 1 85 ? 5.473 4.396 -53.005 1.00 57.69 85 ALA A C 1
ATOM 622 O O . ALA A 1 85 ? 5.646 5.579 -53.299 1.00 57.69 85 ALA A O 1
ATOM 623 N N . SER A 1 86 ? 6.189 3.413 -53.549 1.00 54.03 86 SER A N 1
ATOM 624 C CA . SER A 1 86 ? 7.100 3.635 -54.665 1.00 54.03 86 SER A CA 1
ATOM 625 C C . SER A 1 86 ? 6.284 4.122 -55.859 1.00 54.03 86 SER A C 1
ATOM 627 O O . SER A 1 86 ? 5.558 3.343 -56.472 1.00 54.03 86 SER A O 1
ATOM 629 N N . SER A 1 87 ? 6.380 5.414 -56.178 1.00 54.47 87 SER A N 1
ATOM 630 C CA . SER A 1 87 ? 5.885 5.957 -57.441 1.00 54.47 87 SER A CA 1
ATOM 631 C C . SER A 1 87 ? 6.599 5.248 -58.596 1.00 54.47 87 SER A C 1
ATOM 633 O O . SER A 1 87 ? 7.831 5.312 -58.662 1.00 54.47 87 SER A O 1
ATOM 635 N N . PRO A 1 88 ? 5.894 4.597 -59.537 1.00 59.16 88 PRO A N 1
ATOM 636 C CA . PRO A 1 88 ? 6.530 4.140 -60.758 1.00 59.16 88 PRO A CA 1
ATOM 637 C C . PRO A 1 88 ? 6.827 5.367 -61.623 1.00 59.16 88 PRO A C 1
ATOM 639 O O . PRO A 1 88 ? 5.939 5.956 -62.237 1.00 59.16 88 PRO A O 1
ATOM 642 N N . SER A 1 89 ? 8.097 5.767 -61.659 1.00 59.66 89 SER A N 1
ATOM 643 C CA . SER A 1 89 ? 8.601 6.734 -62.631 1.00 59.66 89 SER A CA 1
ATOM 644 C C . SER A 1 89 ? 8.624 6.049 -64.001 1.00 59.66 89 SER A C 1
ATOM 646 O O . SER A 1 89 ? 9.589 5.385 -64.380 1.00 59.66 89 SER A O 1
ATOM 648 N N . GLY A 1 90 ? 7.493 6.115 -64.705 1.00 58.75 90 GLY A N 1
ATOM 649 C CA . GLY A 1 90 ? 7.333 5.586 -66.053 1.00 58.75 90 GLY A CA 1
ATOM 650 C C . GLY A 1 90 ? 8.211 6.356 -67.034 1.00 58.75 90 GLY A C 1
ATOM 651 O O . GLY A 1 90 ? 7.886 7.470 -67.436 1.00 58.75 90 GLY A O 1
ATOM 652 N N . ARG A 1 91 ? 9.327 5.750 -67.443 1.00 60.53 91 ARG A N 1
ATOM 653 C CA . ARG A 1 91 ? 10.088 6.154 -68.630 1.00 60.53 91 ARG A CA 1
ATOM 654 C C . ARG A 1 91 ? 9.242 5.872 -69.874 1.00 60.53 91 ARG A C 1
ATOM 656 O O . ARG A 1 91 ? 9.163 4.730 -70.313 1.00 60.53 91 ARG A O 1
ATOM 663 N N . ALA A 1 92 ? 8.657 6.905 -70.468 1.00 56.69 92 ALA A N 1
ATOM 664 C CA . ALA A 1 92 ? 8.183 6.837 -71.844 1.00 56.69 92 ALA A CA 1
ATOM 665 C C . ALA A 1 92 ? 9.384 7.036 -72.780 1.00 56.69 92 ALA A C 1
ATOM 667 O O . ALA A 1 92 ? 9.877 8.147 -72.962 1.00 56.69 92 ALA A O 1
ATOM 668 N N . ALA A 1 93 ? 9.881 5.938 -73.343 1.00 58.78 93 ALA A N 1
ATOM 669 C CA . ALA A 1 93 ? 10.803 5.952 -74.466 1.00 58.78 93 ALA A CA 1
ATOM 670 C C . ALA A 1 93 ? 10.243 5.034 -75.549 1.00 58.78 93 ALA A C 1
ATOM 672 O O . ALA A 1 93 ? 10.401 3.820 -75.452 1.00 58.78 93 ALA A O 1
ATOM 673 N N . THR A 1 94 ? 9.617 5.589 -76.588 1.00 55.12 94 THR A N 1
ATOM 674 C CA . THR A 1 94 ? 9.633 4.964 -77.919 1.00 55.12 94 THR A CA 1
ATOM 675 C C . THR A 1 94 ? 9.389 6.009 -79.011 1.00 55.12 94 THR A C 1
ATOM 677 O O . THR A 1 94 ? 8.401 6.736 -78.986 1.00 55.12 94 THR A O 1
ATOM 680 N N . ARG A 1 95 ? 10.353 6.074 -79.936 1.00 45.47 95 ARG A N 1
ATOM 681 C CA . ARG A 1 95 ? 10.321 6.716 -81.263 1.00 45.47 95 ARG A CA 1
ATOM 682 C C . ARG A 1 95 ? 9.234 6.092 -82.162 1.00 45.47 95 ARG A C 1
ATOM 684 O O . ARG A 1 95 ? 8.773 4.993 -81.848 1.00 45.47 95 ARG A O 1
ATOM 691 N N . PRO A 1 96 ? 8.835 6.753 -83.262 1.00 57.81 96 PRO A N 1
ATOM 692 C CA . PRO A 1 96 ? 9.563 6.636 -84.542 1.00 57.81 96 PRO A CA 1
ATOM 693 C C . PRO A 1 96 ? 10.275 7.924 -84.968 1.00 57.81 96 PRO A C 1
ATOM 695 O O . PRO A 1 96 ? 9.619 8.987 -84.956 1.00 57.81 96 PRO A O 1
#

pLDDT: mean 78.69, std 15.61, range [36.59, 97.75]